Protein AF-A0A7S2UYA1-F1 (afdb_monomer)

Structure (mmCIF, N/CA/C/O backbone):
data_AF-A0A7S2UYA1-F1
#
_entry.id   AF-A0A7S2UYA1-F1
#
loop_
_atom_site.group_PDB
_atom_site.id
_atom_site.type_symbol
_atom_site.label_atom_id
_atom_site.label_alt_id
_atom_site.label_comp_id
_atom_site.label_asym_id
_atom_site.label_entity_id
_atom_site.label_seq_id
_atom_site.pdbx_PDB_ins_code
_atom_site.Cartn_x
_atom_site.Cartn_y
_atom_site.Cartn_z
_atom_site.occupancy
_atom_site.B_iso_or_equiv
_atom_site.auth_seq_id
_atom_site.auth_comp_id
_atom_site.auth_asym_id
_atom_site.auth_atom_id
_atom_site.pdbx_PDB_model_num
ATOM 1 N N . SER A 1 1 ? -9.441 -14.693 -20.291 1.00 37.62 1 SER A N 1
ATOM 2 C CA . SER A 1 1 ? -8.291 -15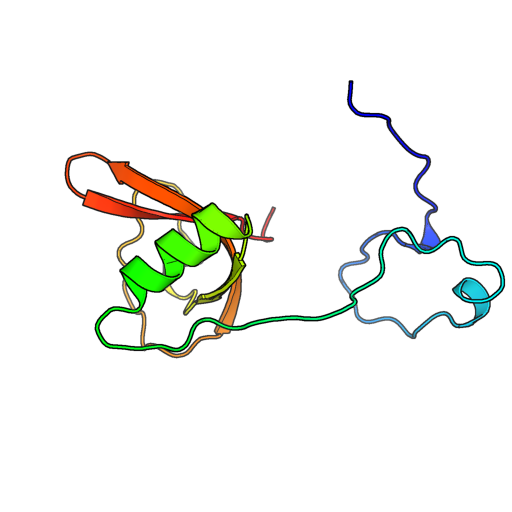.116 -21.105 1.00 37.62 1 SER A CA 1
ATOM 3 C C . SER A 1 1 ? -7.104 -14.304 -20.640 1.00 37.62 1 SER A C 1
ATOM 5 O O . SER A 1 1 ? -7.043 -13.120 -20.945 1.00 37.62 1 SER A O 1
ATOM 7 N N . GLU A 1 2 ? -6.244 -14.882 -19.808 1.00 40.16 2 GLU A N 1
ATOM 8 C CA . GLU A 1 2 ? -4.951 -14.268 -19.500 1.00 40.16 2 GLU A CA 1
ATOM 9 C C . GLU A 1 2 ? -4.052 -14.504 -20.709 1.00 40.16 2 GLU A C 1
ATOM 11 O O . GLU A 1 2 ? -3.836 -15.641 -21.122 1.00 40.16 2 GLU A O 1
ATOM 16 N N . GLU A 1 3 ? -3.642 -13.421 -21.355 1.00 41.25 3 GLU A N 1
ATOM 17 C CA . GLU A 1 3 ? -2.702 -13.480 -22.462 1.00 41.25 3 GLU A CA 1
ATOM 18 C C . GLU A 1 3 ? -1.305 -13.641 -21.850 1.00 41.25 3 GLU A C 1
ATOM 20 O O . GLU A 1 3 ? -0.770 -12.732 -21.216 1.00 41.25 3 GLU A O 1
ATOM 25 N N . GLU A 1 4 ? -0.758 -14.851 -21.943 1.00 43.06 4 GLU A N 1
ATOM 26 C CA . GLU A 1 4 ? 0.559 -15.189 -21.411 1.00 43.06 4 GLU A CA 1
ATOM 27 C C . GLU A 1 4 ? 1.627 -14.598 -22.345 1.00 43.06 4 GLU A C 1
ATOM 29 O O . GLU A 1 4 ? 1.968 -15.155 -23.390 1.00 43.06 4 GLU A O 1
ATOM 34 N N . TYR A 1 5 ? 2.105 -13.398 -22.013 1.00 50.53 5 TYR A N 1
ATOM 35 C CA . TYR A 1 5 ? 3.159 -12.732 -22.775 1.00 50.53 5 TYR A CA 1
ATOM 36 C C . TYR A 1 5 ? 4.529 -13.346 -22.448 1.00 50.53 5 TYR A C 1
ATOM 38 O O . TYR A 1 5 ? 4.827 -13.576 -21.274 1.00 50.53 5 TYR A O 1
ATOM 46 N N . PRO A 1 6 ? 5.412 -13.551 -23.443 1.00 43.91 6 PRO A N 1
ATOM 47 C CA . PRO A 1 6 ? 6.731 -14.123 -23.203 1.00 43.91 6 PRO A CA 1
ATOM 48 C C . PRO A 1 6 ? 7.559 -13.186 -22.312 1.00 43.91 6 PRO A C 1
ATOM 50 O O . PRO A 1 6 ? 7.950 -12.093 -22.726 1.00 43.91 6 PRO A O 1
ATOM 53 N N . GLN A 1 7 ? 7.813 -13.611 -21.073 1.00 51.62 7 GLN A N 1
ATOM 54 C CA . GLN A 1 7 ? 8.707 -12.914 -20.153 1.00 51.62 7 GLN A CA 1
ATOM 55 C C . GLN A 1 7 ? 10.153 -13.089 -20.626 1.00 51.62 7 GLN A C 1
ATOM 57 O O . GLN A 1 7 ? 10.644 -14.212 -20.751 1.00 51.62 7 GLN A O 1
ATOM 62 N N . SER A 1 8 ? 10.862 -11.987 -20.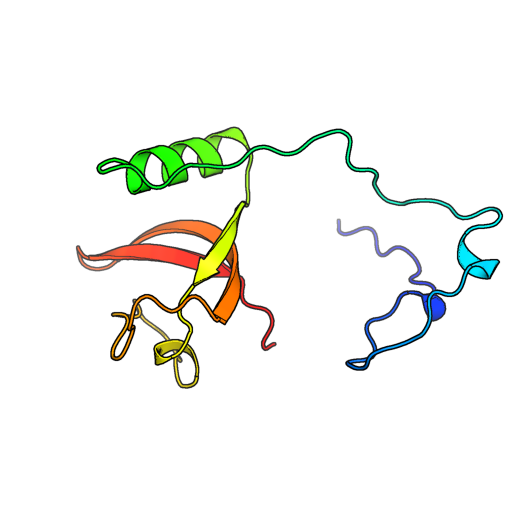884 1.00 57.44 8 SER A N 1
ATOM 63 C CA . SER A 1 8 ? 12.313 -12.050 -21.041 1.00 57.44 8 SER A CA 1
ATOM 64 C C . SER A 1 8 ? 12.936 -12.330 -19.671 1.00 57.44 8 SER A C 1
ATOM 66 O O . SER A 1 8 ? 12.641 -11.659 -18.681 1.00 57.44 8 SER A O 1
ATOM 68 N N . TRP A 1 9 ? 13.824 -13.323 -19.608 1.00 52.84 9 TRP A N 1
ATOM 69 C CA . TRP A 1 9 ? 14.547 -13.746 -18.398 1.00 52.84 9 TRP A CA 1
ATOM 70 C C . TRP A 1 9 ? 15.344 -12.609 -17.726 1.00 52.84 9 TRP A C 1
ATOM 72 O O . TRP A 1 9 ? 15.760 -12.720 -16.575 1.00 52.84 9 TRP A O 1
ATOM 82 N N . GLU A 1 10 ? 15.542 -11.496 -18.430 1.00 60.84 10 GLU A N 1
ATOM 83 C CA . GLU A 1 10 ? 16.277 -10.319 -17.976 1.00 60.84 10 GLU A CA 1
ATOM 84 C C . GLU A 1 10 ? 15.494 -9.424 -17.007 1.00 60.84 10 GLU A C 1
ATOM 86 O O . GLU A 1 10 ? 16.124 -8.666 -16.271 1.00 60.84 10 GLU A O 1
ATOM 91 N N . THR A 1 11 ? 14.159 -9.535 -16.960 1.00 70.25 11 THR A N 1
ATOM 92 C CA . THR A 1 11 ? 13.281 -8.723 -16.086 1.00 70.25 11 THR A CA 1
ATOM 93 C C . THR A 1 11 ? 12.672 -9.509 -14.919 1.00 70.25 11 THR A C 1
ATOM 95 O O . THR A 1 11 ? 11.876 -8.975 -14.149 1.00 70.25 11 THR A O 1
ATOM 98 N N . VAL A 1 12 ? 13.064 -10.776 -14.753 1.00 82.44 12 VAL A N 1
ATOM 99 C CA . VAL A 1 12 ? 12.556 -11.662 -13.697 1.00 82.44 12 VAL A CA 1
ATOM 100 C C . VAL A 1 12 ? 13.164 -11.291 -12.339 1.00 82.44 12 VAL A C 1
ATOM 102 O O . VAL A 1 12 ? 14.367 -11.043 -12.228 1.00 82.44 12 VAL A O 1
ATOM 105 N N . TYR A 1 13 ? 12.334 -11.276 -11.291 1.00 87.62 13 TYR A N 1
ATOM 106 C CA . TYR A 1 13 ? 12.753 -11.011 -9.911 1.00 87.62 13 TYR A CA 1
ATOM 107 C C . TYR A 1 13 ? 13.821 -12.012 -9.439 1.00 87.62 13 TYR A C 1
ATOM 109 O O . TYR A 1 13 ? 13.652 -13.220 -9.580 1.00 87.62 13 TYR A O 1
ATOM 117 N N . GLN A 1 14 ? 14.918 -11.513 -8.853 1.00 90.19 14 GLN A N 1
ATOM 118 C CA . GLN A 1 14 ? 16.058 -12.348 -8.432 1.00 90.19 14 GLN A CA 1
ATOM 119 C C . GLN A 1 14 ? 16.301 -12.388 -6.916 1.00 90.19 14 GLN A C 1
ATOM 121 O O . GLN A 1 14 ? 17.279 -12.996 -6.484 1.00 90.19 14 GLN A O 1
ATOM 126 N N . GLY A 1 15 ? 15.481 -11.712 -6.103 1.00 90.62 15 GLY A N 1
ATOM 127 C CA . GLY A 1 15 ? 15.653 -11.699 -4.643 1.00 90.62 15 GLY A CA 1
ATOM 128 C C . GLY A 1 15 ? 16.975 -11.098 -4.147 1.00 90.62 15 GLY A C 1
ATOM 129 O O . GLY A 1 15 ? 17.401 -11.389 -3.034 1.00 90.62 15 GLY A O 1
ATOM 130 N N . LYS A 1 16 ? 17.659 -10.291 -4.969 1.00 91.94 16 LYS A N 1
ATOM 131 C CA . LYS A 1 16 ? 18.944 -9.664 -4.634 1.00 91.94 16 LYS A CA 1
ATOM 132 C C . LYS A 1 16 ? 19.117 -8.327 -5.344 1.00 91.94 16 LYS A C 1
ATOM 134 O O . LYS A 1 16 ? 18.566 -8.120 -6.425 1.00 91.94 16 LYS A O 1
ATOM 139 N N . THR A 1 17 ? 19.936 -7.455 -4.766 1.00 91.75 17 THR A N 1
ATOM 140 C CA . THR A 1 17 ? 20.346 -6.203 -5.411 1.00 91.75 17 THR A CA 1
ATOM 141 C C . THR A 1 17 ? 21.206 -6.498 -6.639 1.00 91.75 17 THR A C 1
ATOM 143 O O . THR A 1 17 ? 22.149 -7.288 -6.580 1.00 91.75 17 THR A O 1
ATOM 146 N N . LEU A 1 18 ? 20.885 -5.841 -7.750 1.00 87.31 18 LEU A N 1
ATOM 147 C CA . LEU A 1 18 ? 21.602 -5.914 -9.020 1.00 87.31 18 LEU A CA 1
ATOM 148 C C . LEU A 1 18 ? 21.915 -4.500 -9.514 1.00 87.31 18 LEU A C 1
ATOM 150 O O . LEU A 1 18 ? 21.283 -3.533 -9.093 1.00 87.31 18 LEU A O 1
ATOM 154 N N . MET A 1 19 ? 22.865 -4.389 -10.440 1.00 88.44 19 MET A N 1
ATOM 155 C CA . MET A 1 19 ? 23.104 -3.140 -11.163 1.00 88.44 19 MET A CA 1
ATOM 156 C C . MET A 1 19 ? 22.035 -2.929 -12.238 1.00 88.44 19 MET A C 1
ATOM 158 O O . MET A 1 19 ? 21.585 -3.891 -12.865 1.00 88.44 19 MET A O 1
ATOM 162 N N . CYS A 1 20 ? 21.671 -1.667 -12.481 1.00 85.62 20 CYS A N 1
ATOM 163 C CA . CYS A 1 20 ? 20.829 -1.302 -13.617 1.00 85.62 20 CYS A CA 1
ATOM 164 C C . CYS A 1 20 ? 21.519 -1.711 -14.925 1.00 85.62 20 CYS A C 1
ATOM 166 O O . CYS A 1 20 ? 22.665 -1.328 -15.178 1.00 85.62 20 CYS A O 1
ATOM 168 N N . LYS A 1 21 ? 20.818 -2.490 -15.747 1.00 83.44 21 LYS A N 1
ATOM 169 C CA . LYS A 1 21 ? 21.279 -2.926 -17.064 1.00 83.44 21 LYS A CA 1
ATOM 170 C C . LYS A 1 21 ? 20.836 -1.911 -18.117 1.00 83.44 21 LYS A C 1
ATOM 172 O O . LYS A 1 21 ? 19.760 -2.036 -18.694 1.00 83.44 21 LYS A O 1
ATOM 177 N N . ASN A 1 22 ? 21.633 -0.859 -18.308 1.00 83.69 22 ASN A N 1
ATOM 178 C CA . ASN A 1 22 ? 21.315 0.227 -19.247 1.00 83.69 22 ASN A CA 1
ATOM 179 C C . ASN A 1 22 ? 21.200 -0.253 -20.703 1.00 83.69 22 ASN A C 1
ATOM 181 O O . ASN A 1 22 ? 20.492 0.360 -21.492 1.00 83.69 22 ASN A O 1
ATOM 185 N N . ASP A 1 23 ? 21.863 -1.356 -21.043 1.00 83.38 23 ASP A N 1
ATOM 186 C CA . ASP A 1 23 ? 21.740 -2.067 -22.315 1.00 83.38 23 ASP A CA 1
ATOM 187 C C . ASP A 1 23 ? 20.312 -2.559 -22.584 1.00 83.38 23 ASP A C 1
ATOM 189 O O . ASP A 1 23 ? 19.893 -2.610 -23.735 1.00 8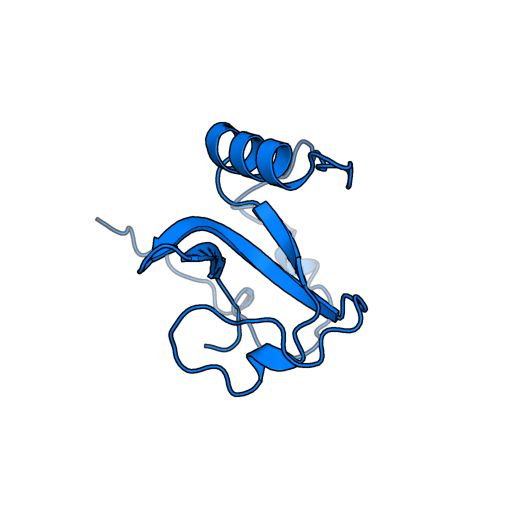3.38 23 ASP A O 1
ATOM 193 N N . LEU A 1 24 ? 19.521 -2.821 -21.537 1.00 79.00 24 LEU A N 1
ATOM 194 C CA . LEU A 1 24 ? 18.103 -3.158 -21.684 1.00 79.00 24 LEU A CA 1
ATOM 195 C C . LEU A 1 24 ? 17.214 -1.951 -21.984 1.00 79.00 24 LEU A C 1
ATOM 197 O O . LEU A 1 24 ? 16.032 -2.149 -22.246 1.00 79.00 24 LEU A O 1
ATOM 201 N N . LEU A 1 25 ? 17.729 -0.720 -21.896 1.00 81.25 25 LEU A N 1
ATOM 202 C CA . LEU A 1 25 ? 16.956 0.498 -22.166 1.00 81.25 25 LEU A CA 1
ATOM 203 C C . LEU A 1 25 ? 16.964 0.862 -23.655 1.00 81.25 25 LEU A C 1
ATOM 205 O O . LEU A 1 25 ? 16.027 1.498 -24.141 1.00 81.25 25 LEU A O 1
ATOM 209 N N . GLU A 1 26 ? 18.001 0.464 -24.393 1.00 82.38 26 GLU A N 1
ATOM 210 C CA . GLU A 1 26 ? 18.116 0.756 -25.819 1.00 82.38 26 GLU A CA 1
ATOM 211 C C . GLU A 1 26 ? 17.167 -0.142 -26.626 1.00 82.38 26 GLU A C 1
ATOM 213 O O . GLU A 1 26 ? 17.271 -1.365 -26.617 1.00 82.38 26 GLU A O 1
ATOM 218 N N . GLY A 1 27 ? 16.187 0.466 -27.301 1.00 78.56 27 GLY A N 1
ATOM 219 C CA . GLY A 1 27 ? 15.155 -0.276 -28.036 1.00 78.56 27 GLY A CA 1
ATOM 220 C C . GLY A 1 27 ? 14.137 -0.997 -27.142 1.00 78.56 27 GLY A C 1
ATOM 221 O O . GLY A 1 27 ? 13.349 -1.803 -27.644 1.00 78.56 27 GLY A O 1
ATOM 222 N N . ALA A 1 28 ? 14.127 -0.705 -25.837 1.00 80.69 28 ALA A N 1
ATOM 223 C CA . ALA A 1 28 ? 13.207 -1.318 -24.890 1.00 80.69 28 ALA A CA 1
ATOM 224 C C . ALA A 1 28 ? 11.746 -1.004 -25.230 1.00 80.69 28 ALA A C 1
ATOM 226 O O . ALA A 1 28 ? 11.380 0.139 -25.515 1.00 80.69 28 ALA A O 1
ATOM 227 N N . GLN A 1 29 ? 10.880 -2.009 -25.104 1.00 81.81 29 GLN A N 1
ATOM 228 C CA . GLN A 1 29 ? 9.437 -1.795 -25.078 1.00 81.81 29 GLN A CA 1
ATOM 229 C C . GLN A 1 29 ? 8.969 -1.645 -23.632 1.00 81.81 29 GLN A C 1
ATOM 231 O O . GLN A 1 29 ? 8.721 -2.634 -22.936 1.00 81.81 29 GLN A O 1
ATOM 236 N N . PHE A 1 30 ? 8.841 -0.398 -23.177 1.00 84.44 30 PHE A N 1
ATOM 237 C CA . PHE A 1 30 ? 8.274 -0.100 -21.865 1.00 84.44 30 PHE A CA 1
ATOM 238 C C . PHE A 1 30 ? 6.818 -0.572 -21.794 1.00 84.44 30 PHE A C 1
ATOM 240 O O . PHE A 1 30 ? 5.999 -0.236 -22.647 1.00 84.44 30 PHE A O 1
ATOM 247 N N . LYS A 1 31 ? 6.498 -1.363 -20.765 1.00 83.81 31 LYS A N 1
ATOM 248 C CA . LYS A 1 31 ? 5.140 -1.886 -20.543 1.00 83.81 31 LYS A CA 1
ATOM 249 C C . LYS A 1 31 ? 4.199 -0.848 -19.934 1.00 83.81 31 LYS A C 1
ATOM 251 O O . LYS A 1 31 ? 3.000 -0.907 -20.173 1.00 83.81 31 LYS A O 1
ATOM 256 N N . ALA A 1 32 ? 4.746 0.080 -19.155 1.00 89.94 32 ALA A N 1
ATOM 257 C CA . ALA A 1 32 ? 4.016 1.166 -18.523 1.00 89.94 32 ALA A CA 1
ATOM 258 C C . ALA A 1 32 ? 4.952 2.358 -18.288 1.00 89.94 32 ALA A C 1
ATOM 260 O O . ALA A 1 32 ? 6.161 2.184 -18.119 1.00 89.94 32 ALA A O 1
ATOM 261 N N . GLY A 1 33 ? 4.370 3.553 -18.257 1.00 91.69 33 GLY A N 1
ATOM 262 C CA . GLY A 1 33 ? 4.990 4.783 -17.774 1.00 91.69 33 GLY A CA 1
ATOM 263 C C . GLY A 1 33 ? 4.124 5.386 -16.670 1.00 91.69 33 GLY A C 1
ATOM 264 O O . GLY A 1 33 ? 2.940 5.063 -16.570 1.00 91.69 33 GLY A O 1
ATOM 265 N N . LEU A 1 34 ? 4.718 6.232 -15.830 1.00 94.25 34 LEU A N 1
ATOM 266 C CA . LEU A 1 34 ? 4.006 6.954 -14.780 1.00 94.25 34 LEU A CA 1
ATOM 267 C C . LEU A 1 34 ? 3.997 8.445 -15.116 1.00 94.25 34 LEU A C 1
ATOM 269 O O . LEU A 1 34 ? 5.055 9.070 -15.130 1.00 94.25 34 LEU A O 1
ATOM 273 N N . ASP A 1 35 ? 2.809 9.003 -15.334 1.00 96.38 35 ASP A N 1
ATOM 274 C CA . ASP A 1 35 ? 2.661 10.432 -15.629 1.00 96.38 35 ASP A CA 1
ATOM 275 C C . ASP A 1 35 ? 2.605 11.281 -14.349 1.00 96.38 35 ASP A C 1
ATOM 277 O O . ASP A 1 35 ? 3.172 12.371 -14.290 1.00 96.38 35 ASP A O 1
ATOM 281 N N . SER A 1 36 ? 1.917 10.801 -13.307 1.00 96.06 36 SER A N 1
ATOM 282 C CA . SER A 1 36 ? 1.787 11.505 -12.024 1.00 96.06 36 SER A CA 1
ATOM 283 C C . SER A 1 36 ? 1.409 10.565 -10.876 1.00 96.06 36 SER A C 1
ATOM 285 O O . SER A 1 36 ? 1.056 9.407 -11.099 1.00 96.06 36 SER A O 1
ATOM 287 N N . TRP A 1 37 ? 1.486 11.072 -9.643 1.00 94.69 37 TRP A N 1
ATOM 288 C CA . TRP A 1 37 ? 1.053 10.382 -8.428 1.00 94.69 37 TRP A CA 1
ATOM 289 C C . TRP A 1 37 ? 0.316 11.345 -7.488 1.00 94.69 37 TRP A C 1
ATOM 291 O O . TRP A 1 37 ? 0.486 12.563 -7.564 1.00 94.69 37 TRP A O 1
ATOM 301 N N . SER A 1 38 ? -0.491 10.788 -6.585 1.00 92.69 38 SER A N 1
ATOM 302 C CA . SER A 1 38 ? -1.191 11.513 -5.518 1.00 92.69 38 SER A CA 1
ATOM 303 C C . SER A 1 38 ? -1.101 10.740 -4.204 1.00 92.69 38 SER A C 1
ATOM 305 O O . SER A 1 38 ? -0.982 9.516 -4.222 1.00 92.69 38 SER A O 1
ATOM 307 N N . SER A 1 39 ? -1.208 11.431 -3.071 1.00 91.75 39 SER A N 1
ATOM 308 C CA . SER A 1 39 ? -1.195 10.824 -1.735 1.00 91.75 39 SER A CA 1
ATOM 309 C C . SER A 1 39 ? -2.441 11.187 -0.937 1.00 91.75 39 SER A C 1
ATOM 311 O O . SER A 1 39 ? -2.939 12.306 -1.053 1.00 91.75 39 SER A O 1
ATOM 313 N N . VAL A 1 40 ? -2.877 10.273 -0.071 1.00 88.94 40 VAL A N 1
ATOM 314 C CA . VAL A 1 40 ? -3.867 10.546 0.980 1.00 88.94 40 VAL A CA 1
ATOM 315 C C . VAL A 1 40 ? -3.116 10.985 2.237 1.00 88.94 40 VAL A C 1
ATOM 317 O O . VAL A 1 40 ? -2.142 10.342 2.627 1.00 88.94 40 VAL A O 1
ATOM 320 N N . SER A 1 41 ? -3.513 12.104 2.842 1.00 79.00 41 SER A N 1
ATOM 321 C CA . SER A 1 41 ? -2.873 12.617 4.057 1.00 79.00 41 SER A CA 1
ATOM 322 C C . SER A 1 41 ? -3.551 12.053 5.310 1.00 79.00 41 SER A C 1
ATOM 324 O O . SER A 1 41 ? -4.770 11.923 5.328 1.00 79.00 41 SER A O 1
ATOM 326 N N . PRO A 1 42 ? -2.801 11.745 6.382 1.00 67.94 42 PRO A N 1
ATOM 327 C CA . PRO A 1 42 ? -3.396 11.266 7.623 1.00 67.94 42 PRO A CA 1
ATOM 328 C C . PRO A 1 42 ? -4.120 12.415 8.344 1.00 67.94 42 PRO A C 1
ATOM 330 O O . PRO A 1 42 ? -3.501 13.238 9.018 1.00 67.94 42 PRO A O 1
ATOM 333 N N . THR A 1 43 ? -5.438 12.486 8.181 1.00 69.88 43 THR A N 1
ATOM 334 C CA . THR A 1 43 ? -6.361 13.322 8.963 1.00 69.88 43 THR A CA 1
ATOM 335 C C . THR A 1 43 ? -7.140 12.457 9.966 1.00 69.88 43 THR A C 1
ATOM 337 O O . THR A 1 43 ? -7.050 11.225 9.944 1.00 69.88 43 THR A O 1
ATOM 340 N N . LEU A 1 44 ? -7.919 13.085 10.857 1.00 58.94 44 LEU A N 1
ATOM 341 C CA . LEU A 1 44 ? -8.838 12.368 11.759 1.00 58.94 44 LEU A CA 1
ATOM 342 C C . LEU A 1 44 ? -9.871 11.513 10.991 1.00 58.94 44 LEU A C 1
ATOM 344 O O . LEU A 1 44 ? -10.352 10.530 11.545 1.00 58.94 44 LEU A O 1
ATOM 348 N N . ASP A 1 45 ? -10.129 11.838 9.719 1.00 67.81 45 ASP A N 1
ATOM 349 C CA . ASP A 1 45 ? -11.057 11.141 8.818 1.00 67.81 45 ASP A CA 1
ATOM 350 C C . ASP A 1 45 ? -10.323 10.281 7.760 1.00 67.81 45 ASP A C 1
ATOM 352 O O . ASP A 1 45 ? -10.900 9.869 6.751 1.00 67.81 45 ASP A O 1
ATOM 356 N N . SER A 1 46 ? -9.033 9.990 7.980 1.00 75.88 46 SER A N 1
ATOM 357 C CA . SER A 1 46 ? -8.163 9.334 6.988 1.00 75.88 46 SER A CA 1
ATOM 358 C C . SER A 1 46 ? -8.652 7.967 6.507 1.00 75.88 46 SER A C 1
ATOM 360 O O . SER A 1 46 ? -8.373 7.600 5.367 1.00 75.88 46 SER A O 1
ATOM 362 N N . GLU A 1 47 ? -9.411 7.217 7.310 1.00 88.44 47 GLU A N 1
ATOM 363 C CA . GLU A 1 47 ? -9.973 5.937 6.867 1.00 88.44 47 GLU A CA 1
ATOM 364 C C . GLU A 1 47 ? -11.051 6.104 5.788 1.00 88.44 47 GLU A C 1
ATOM 366 O O . GLU A 1 47 ? -11.060 5.349 4.817 1.00 88.44 47 GLU A O 1
ATOM 371 N N . GLU A 1 48 ? -11.935 7.101 5.904 1.00 91.56 48 GLU A N 1
ATOM 372 C CA . GLU A 1 48 ? -12.954 7.365 4.879 1.00 91.56 48 GLU A CA 1
ATOM 373 C C . GLU A 1 48 ? -12.302 7.906 3.601 1.00 91.56 48 GLU A C 1
ATOM 375 O O . GLU A 1 48 ? -12.633 7.474 2.494 1.00 91.56 48 GLU A O 1
ATOM 380 N N . GLU A 1 49 ? -11.304 8.783 3.739 1.00 92.06 49 GLU A N 1
ATOM 381 C CA . GLU A 1 49 ? -10.514 9.266 2.605 1.00 92.06 49 GLU A CA 1
ATOM 382 C C . GLU A 1 49 ? -9.781 8.122 1.884 1.00 92.06 49 GLU A C 1
ATOM 384 O O . GLU A 1 49 ? -9.766 8.084 0.651 1.00 92.06 49 GLU A O 1
ATOM 389 N N . LEU A 1 50 ? -9.230 7.151 2.624 1.00 93.25 50 LEU A N 1
ATOM 390 C CA . LEU A 1 50 ? -8.611 5.948 2.062 1.00 93.25 50 LEU A CA 1
ATOM 391 C C . LEU A 1 50 ? -9.628 5.068 1.326 1.00 93.25 50 LEU A C 1
ATOM 393 O O . LEU A 1 50 ? -9.339 4.618 0.216 1.00 93.25 50 LEU A O 1
ATOM 397 N N . GLN A 1 51 ? -10.826 4.857 1.886 1.00 94.69 51 GLN A N 1
ATOM 398 C CA . GLN A 1 51 ? -11.900 4.119 1.203 1.00 94.69 51 GLN A CA 1
ATOM 399 C C . GLN A 1 51 ? -12.299 4.814 -0.104 1.00 94.69 51 GLN A C 1
ATOM 401 O O . GLN A 1 51 ? -12.391 4.172 -1.153 1.00 94.69 51 GLN A O 1
ATOM 406 N N . LEU A 1 52 ? -12.478 6.137 -0.075 1.00 94.12 52 LEU A N 1
ATOM 407 C CA . LEU A 1 52 ? -12.797 6.932 -1.261 1.00 94.12 52 LEU A CA 1
ATOM 408 C C . LEU A 1 52 ? -11.677 6.889 -2.303 1.00 94.12 52 LEU A C 1
ATOM 410 O O . LEU A 1 52 ? -11.958 6.792 -3.500 1.00 94.12 52 LEU A O 1
ATOM 414 N N . ALA A 1 53 ? -10.416 6.953 -1.876 1.00 94.12 53 ALA A N 1
ATOM 415 C CA . ALA A 1 53 ? -9.270 6.850 -2.767 1.00 94.12 53 ALA A CA 1
ATOM 416 C C . ALA A 1 53 ? -9.194 5.469 -3.430 1.00 94.12 53 ALA A C 1
ATOM 418 O O . ALA A 1 53 ? -8.967 5.403 -4.639 1.00 94.12 53 ALA A O 1
ATOM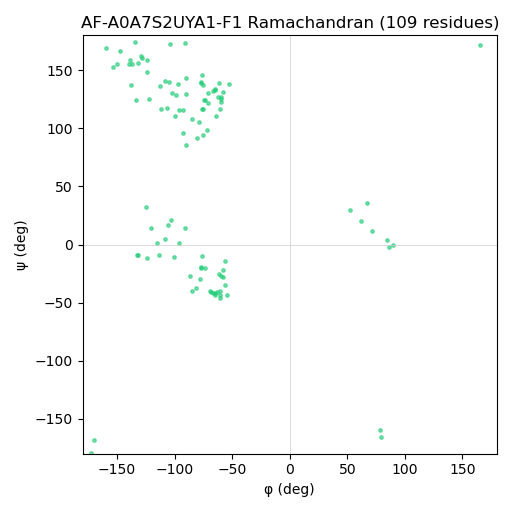 419 N N . LEU A 1 54 ? -9.458 4.396 -2.680 1.00 95.19 54 LEU A N 1
ATOM 420 C CA . LEU A 1 54 ? -9.470 3.028 -3.194 1.00 95.19 54 LEU A CA 1
ATOM 421 C C . LEU A 1 54 ? -10.623 2.816 -4.192 1.00 95.19 54 LEU A C 1
ATOM 423 O O . LEU A 1 54 ? -10.416 2.239 -5.257 1.00 95.19 54 LEU A O 1
ATOM 427 N N . LEU A 1 55 ? -11.818 3.354 -3.904 1.00 95.50 55 LEU A N 1
ATOM 428 C CA . LEU A 1 55 ? -12.964 3.332 -4.829 1.00 95.50 55 LEU A CA 1
ATOM 429 C C . LEU A 1 55 ? -12.680 4.054 -6.144 1.00 95.50 55 LEU A C 1
ATOM 431 O O . LEU A 1 55 ? -13.090 3.593 -7.206 1.00 95.50 55 LEU A O 1
ATOM 435 N N . ARG A 1 56 ? -12.043 5.225 -6.068 1.00 95.69 56 ARG A N 1
ATOM 436 C CA . ARG A 1 56 ? -11.855 6.106 -7.227 1.00 95.69 56 ARG A CA 1
ATOM 437 C C . ARG A 1 56 ? -10.682 5.690 -8.100 1.00 95.69 56 ARG A C 1
ATOM 439 O O . ARG A 1 56 ? -10.770 5.828 -9.315 1.00 95.69 56 ARG A O 1
ATOM 446 N N . ASN A 1 57 ? -9.600 5.220 -7.484 1.00 95.25 57 ASN A N 1
ATOM 447 C CA . ASN A 1 57 ? -8.322 5.024 -8.166 1.00 95.25 57 ASN A CA 1
ATOM 448 C C . ASN A 1 57 ? -7.908 3.549 -8.271 1.00 95.25 57 ASN A C 1
ATOM 450 O O . ASN A 1 57 ? -6.956 3.238 -8.982 1.00 95.25 57 ASN A O 1
ATOM 454 N N . GLY A 1 58 ? -8.614 2.638 -7.595 1.00 95.88 58 GLY A N 1
ATOM 455 C CA . GLY A 1 58 ? -8.182 1.252 -7.458 1.00 95.88 58 GLY A CA 1
ATOM 456 C C . GLY A 1 58 ? -7.085 1.096 -6.396 1.00 95.88 58 GLY A C 1
ATOM 457 O O . GLY A 1 58 ? -6.966 1.957 -5.524 1.00 95.88 58 GLY A O 1
ATOM 458 N N . PRO A 1 59 ? -6.309 -0.005 -6.437 1.00 97.38 59 PRO A N 1
ATOM 459 C CA . PRO A 1 59 ? -5.362 -0.375 -5.385 1.00 97.38 59 PRO A CA 1
ATOM 460 C C . PRO A 1 59 ? -4.373 0.729 -4.996 1.00 97.38 59 PRO A C 1
ATOM 462 O O . PRO A 1 59 ? -3.807 1.397 -5.860 1.00 97.38 59 PRO A O 1
ATOM 465 N N . LEU A 1 60 ? -4.124 0.876 -3.692 1.00 96.25 60 LEU A N 1
ATOM 466 C CA . LEU A 1 60 ? -3.252 1.916 -3.139 1.00 96.25 60 LEU A CA 1
ATOM 467 C C . LEU A 1 60 ? -1.987 1.308 -2.531 1.00 96.25 60 LEU A C 1
ATOM 469 O O . LEU A 1 60 ? -2.060 0.342 -1.774 1.00 96.25 60 LEU A O 1
ATOM 473 N N . SER A 1 61 ? -0.831 1.910 -2.799 1.00 96.62 61 SER A N 1
ATOM 474 C CA . SER A 1 61 ? 0.399 1.600 -2.063 1.00 96.62 61 SER A CA 1
ATOM 475 C C . SER A 1 61 ? 0.327 2.204 -0.661 1.00 96.62 61 SER A C 1
ATOM 477 O O . SER A 1 61 ? 0.142 3.415 -0.531 1.00 96.62 61 SER A O 1
ATOM 479 N N . ILE A 1 62 ? 0.492 1.382 0.379 1.00 94.25 62 ILE A N 1
ATOM 480 C CA . ILE A 1 62 ? 0.465 1.818 1.783 1.00 94.25 62 ILE A CA 1
ATOM 481 C C . ILE A 1 62 ? 1.662 1.266 2.561 1.00 94.25 62 ILE A C 1
ATOM 483 O O . ILE A 1 62 ? 2.242 0.244 2.191 1.00 94.25 62 ILE A O 1
ATOM 487 N N . GLY A 1 63 ? 2.017 1.946 3.649 1.00 93.81 63 GLY A N 1
ATOM 488 C CA . GLY A 1 63 ? 2.970 1.456 4.641 1.00 93.81 63 GLY A CA 1
ATOM 489 C C . GLY A 1 63 ? 2.248 0.998 5.905 1.00 93.81 63 GLY A C 1
ATOM 490 O O . GLY A 1 63 ? 1.309 1.661 6.344 1.00 93.81 63 GLY A O 1
ATOM 491 N N . ILE A 1 64 ? 2.693 -0.115 6.483 1.00 92.88 64 ILE A N 1
ATOM 492 C CA . ILE A 1 64 ? 2.192 -0.667 7.743 1.00 92.88 64 ILE A CA 1
ATOM 493 C C . ILE A 1 64 ? 3.352 -0.953 8.703 1.00 92.88 64 ILE A C 1
ATOM 495 O O . ILE A 1 64 ? 4.503 -1.073 8.283 1.00 92.88 64 ILE A O 1
ATOM 499 N N . ASP A 1 65 ? 3.036 -1.060 9.990 1.00 93.81 65 ASP A N 1
ATOM 500 C CA . ASP A 1 65 ? 3.889 -1.723 10.981 1.00 93.81 65 ASP A CA 1
ATOM 501 C C . ASP A 1 65 ? 3.560 -3.221 10.921 1.00 93.81 65 ASP A C 1
ATOM 503 O O . ASP A 1 65 ? 2.454 -3.628 11.281 1.00 93.81 65 ASP A O 1
ATOM 507 N N . ALA A 1 66 ? 4.473 -4.031 10.382 1.00 93.94 66 ALA A N 1
ATOM 508 C CA . ALA A 1 66 ? 4.212 -5.437 10.083 1.00 93.94 66 ALA A CA 1
ATOM 509 C C . ALA A 1 66 ? 4.557 -6.398 11.231 1.00 93.94 66 ALA A C 1
ATOM 511 O O . ALA A 1 66 ? 4.605 -7.612 11.007 1.00 93.94 66 ALA A O 1
ATOM 512 N N . MET A 1 67 ? 4.774 -5.902 12.457 1.00 91.75 67 MET A N 1
ATOM 513 C CA . MET A 1 67 ? 5.183 -6.740 13.591 1.00 91.75 67 MET A CA 1
ATOM 514 C C . MET A 1 67 ? 4.238 -7.928 13.833 1.00 91.75 67 MET A C 1
ATOM 516 O O . MET A 1 67 ? 4.695 -9.056 14.032 1.00 91.75 67 MET A O 1
ATOM 520 N N . SER A 1 68 ? 2.926 -7.701 13.769 1.00 91.25 68 SER A N 1
ATOM 521 C CA . SER A 1 68 ? 1.900 -8.736 13.940 1.00 91.25 68 SER A CA 1
ATOM 522 C C . SER A 1 68 ? 1.778 -9.686 12.741 1.00 91.25 68 SER A C 1
ATOM 524 O O . SER A 1 68 ? 1.299 -10.813 12.889 1.00 91.25 68 SER A O 1
ATOM 526 N N . MET A 1 69 ? 2.251 -9.287 11.556 1.00 92.75 69 MET A N 1
ATOM 527 C CA . MET A 1 69 ? 2.069 -10.051 10.318 1.00 92.75 69 MET A CA 1
ATOM 528 C C . MET A 1 69 ? 3.001 -11.260 10.195 1.00 92.75 69 MET A C 1
ATOM 530 O O . MET A 1 69 ? 2.699 -12.172 9.42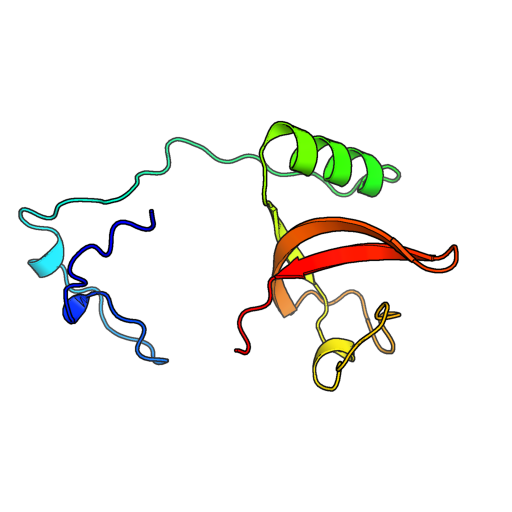8 1.00 92.75 69 MET A O 1
ATOM 534 N N . LEU A 1 70 ? 4.115 -11.307 10.937 1.00 90.25 70 LEU A N 1
ATOM 535 C CA . LEU A 1 70 ? 5.151 -12.340 10.779 1.00 90.25 70 LEU A CA 1
ATOM 536 C C . LEU A 1 70 ? 4.619 -13.780 10.920 1.00 90.25 70 LEU A C 1
ATOM 538 O O . LEU A 1 70 ? 5.098 -14.685 10.239 1.00 90.25 70 LEU A O 1
ATOM 542 N N . PHE A 1 71 ? 3.630 -13.989 11.792 1.00 88.31 71 PHE A N 1
ATOM 543 C CA . PHE A 1 71 ? 3.009 -15.297 12.047 1.00 88.31 71 PHE A CA 1
ATOM 544 C C . PHE A 1 71 ? 1.505 -15.308 11.749 1.00 88.31 71 PHE A C 1
ATOM 546 O O . PHE A 1 71 ? 0.790 -16.221 12.171 1.00 88.31 71 PHE A O 1
ATOM 553 N N . TYR A 1 72 ? 1.012 -14.289 11.045 1.00 92.06 72 TYR A N 1
ATOM 554 C CA . TYR A 1 72 ? -0.389 -14.196 10.667 1.00 92.06 72 TYR A CA 1
ATOM 555 C C . TYR A 1 72 ? -0.759 -15.330 9.701 1.00 92.06 72 TYR A C 1
ATOM 557 O O . TYR A 1 72 ? -0.055 -15.599 8.730 1.00 92.06 72 TYR A O 1
ATOM 565 N N . THR A 1 73 ? -1.879 -16.002 9.970 1.00 92.81 73 THR A N 1
ATOM 566 C CA . THR A 1 73 ? -2.354 -17.147 9.170 1.00 92.81 73 THR A CA 1
ATOM 567 C C . THR A 1 73 ? -3.834 -17.063 8.787 1.00 92.81 73 THR A C 1
ATOM 569 O O . THR A 1 73 ? -4.285 -17.857 7.964 1.00 92.81 73 THR A O 1
ATOM 572 N N . GLY A 1 74 ? -4.592 -16.105 9.333 1.00 92.25 74 GLY A N 1
ATOM 573 C CA . GLY A 1 74 ? -5.999 -15.895 8.991 1.00 92.25 74 GLY A CA 1
ATOM 574 C C . GLY A 1 74 ? -6.747 -14.994 9.978 1.00 92.25 74 GLY A C 1
ATOM 575 O O . GLY A 1 74 ? -6.226 -14.657 11.040 1.00 92.25 74 GLY A O 1
ATOM 576 N N . GLY A 1 75 ? -7.983 -14.630 9.621 1.00 93.69 75 GLY A N 1
ATOM 577 C CA . GLY A 1 75 ? -8.842 -13.718 10.389 1.00 93.69 75 GLY A CA 1
ATOM 578 C C . GLY A 1 75 ? -8.488 -12.240 10.197 1.00 93.69 75 GLY A C 1
ATOM 579 O O . GLY A 1 75 ? -7.745 -11.887 9.284 1.00 93.69 75 GLY A O 1
ATOM 580 N N . VAL A 1 76 ? -9.001 -11.367 11.061 1.00 94.75 76 VAL A N 1
ATOM 581 C CA . VAL A 1 76 ? -8.643 -9.941 11.066 1.00 94.75 76 VAL A CA 1
ATOM 582 C C . VAL A 1 76 ? -7.487 -9.724 12.039 1.00 94.75 76 VAL A C 1
ATOM 584 O O . VAL A 1 76 ? -7.632 -9.956 13.242 1.00 94.75 76 VAL A O 1
ATOM 587 N N . ASP A 1 77 ? -6.329 -9.310 11.521 1.00 92.38 77 ASP A N 1
ATOM 588 C CA . ASP A 1 77 ? -5.185 -8.965 12.364 1.00 92.38 77 ASP A CA 1
ATOM 589 C C . ASP A 1 77 ? -5.497 -7.737 13.231 1.00 92.38 77 ASP A C 1
ATOM 591 O O . ASP A 1 77 ? -6.006 -6.729 12.747 1.00 92.38 77 ASP A O 1
ATOM 595 N N . GLN A 1 78 ? -5.167 -7.836 14.516 1.00 90.19 78 GLN A N 1
ATOM 596 C CA . GLN A 1 78 ? -5.457 -6.823 15.534 1.00 90.19 78 GLN A CA 1
ATOM 597 C C . GLN A 1 78 ? -4.276 -5.878 15.788 1.00 90.19 78 GLN A C 1
ATOM 599 O O . GLN A 1 78 ? -4.346 -5.036 16.683 1.00 90.19 78 GLN A O 1
ATOM 604 N N . GLY A 1 79 ? -3.161 -6.043 15.067 1.00 89.00 79 GLY A N 1
ATOM 605 C CA . GLY A 1 79 ? -1.980 -5.197 15.238 1.00 89.00 79 GLY A CA 1
ATOM 606 C C . GLY A 1 79 ? -1.301 -5.380 16.599 1.00 89.00 79 GLY 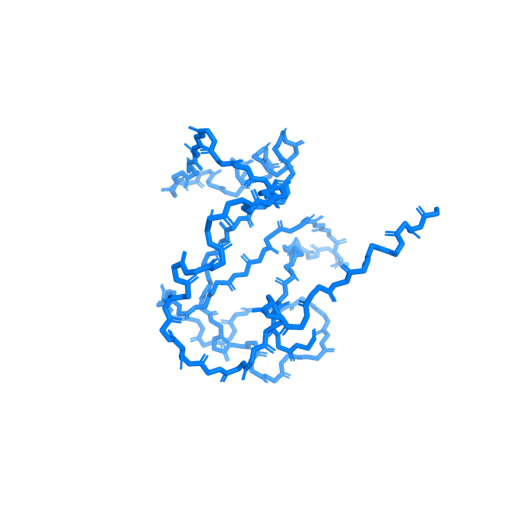A C 1
ATOM 607 O O . GLY A 1 79 ? -0.827 -4.417 17.207 1.00 89.00 79 GLY A O 1
ATOM 608 N N . ILE A 1 80 ? -1.283 -6.608 17.132 1.00 88.38 80 ILE A N 1
ATOM 609 C CA . ILE A 1 80 ? -0.639 -6.893 18.422 1.00 88.38 80 ILE A CA 1
ATOM 610 C C . ILE A 1 80 ? 0.850 -6.546 18.323 1.00 88.38 80 ILE A C 1
ATOM 612 O O . ILE A 1 80 ? 1.595 -7.176 17.577 1.00 88.38 80 ILE A O 1
ATOM 616 N N . GLY A 1 81 ? 1.283 -5.570 19.122 1.00 85.31 81 GLY A N 1
ATOM 617 C CA . GLY A 1 81 ? 2.669 -5.102 19.135 1.00 85.31 81 GLY A CA 1
ATOM 618 C C . GLY A 1 81 ? 2.971 -3.963 18.160 1.00 85.31 81 GLY A C 1
ATOM 619 O O . GLY A 1 81 ? 4.097 -3.473 18.177 1.00 85.31 81 GLY A O 1
ATOM 620 N N . CYS A 1 82 ? 1.995 -3.484 17.377 1.00 86.56 82 CYS A N 1
ATOM 621 C CA . CYS A 1 82 ? 2.187 -2.306 16.537 1.00 86.56 82 CYS A CA 1
ATOM 622 C C . CYS A 1 82 ? 2.555 -1.085 17.392 1.00 86.56 82 CYS A C 1
ATOM 624 O O . CYS A 1 82 ? 1.865 -0.708 18.340 1.00 86.56 82 CYS A O 1
ATOM 626 N N . THR A 1 83 ? 3.659 -0.451 17.023 1.00 88.06 83 THR A N 1
ATOM 627 C CA . THR A 1 83 ? 4.199 0.765 17.643 1.00 88.06 83 THR A CA 1
ATOM 628 C C . THR A 1 83 ? 3.873 2.020 16.834 1.00 88.06 83 THR A C 1
ATOM 630 O O . THR A 1 83 ? 4.103 3.133 17.303 1.00 88.06 83 THR A O 1
ATOM 633 N N . GLY A 1 84 ? 3.356 1.840 15.613 1.00 85.50 84 GLY A N 1
ATOM 634 C CA . GLY A 1 84 ? 3.205 2.900 14.615 1.00 85.50 84 GLY A CA 1
ATOM 635 C C . GLY A 1 84 ? 4.482 3.138 13.802 1.00 85.50 84 GLY A C 1
ATOM 636 O O . GLY A 1 84 ? 4.516 4.038 12.962 1.00 85.50 84 GLY A O 1
ATOM 637 N N . SER A 1 85 ? 5.525 2.335 14.029 1.00 91.94 85 SER A N 1
ATOM 638 C CA . SER A 1 85 ? 6.767 2.388 13.260 1.00 91.94 85 SER A CA 1
ATOM 639 C C . SER A 1 85 ? 6.572 1.630 11.954 1.00 91.94 85 SER A C 1
ATOM 641 O O . SER A 1 85 ? 6.771 0.423 11.893 1.00 91.94 85 SER A O 1
ATOM 643 N N . VAL A 1 86 ? 6.154 2.349 10.914 1.00 92.69 86 VAL A N 1
ATOM 644 C CA . VAL A 1 86 ? 5.978 1.781 9.573 1.00 92.69 86 VAL A CA 1
ATOM 645 C C . VAL A 1 86 ? 7.303 1.211 9.067 1.00 92.69 86 VAL A C 1
ATOM 647 O O . VAL A 1 86 ? 8.290 1.940 8.952 1.00 92.69 86 VAL A O 1
ATOM 650 N N . ASP A 1 87 ? 7.305 -0.077 8.734 1.00 95.38 87 ASP A N 1
ATOM 651 C CA . ASP A 1 87 ? 8.493 -0.819 8.303 1.00 95.38 87 ASP A CA 1
ATOM 652 C C . ASP A 1 87 ? 8.270 -1.665 7.041 1.00 95.38 87 ASP A C 1
ATOM 654 O O . ASP A 1 87 ? 9.236 -2.152 6.448 1.00 95.38 87 ASP A O 1
ATOM 658 N N . HIS A 1 88 ? 7.021 -1.793 6.585 1.00 96.12 88 HIS A N 1
ATOM 659 C CA . HIS A 1 88 ? 6.671 -2.672 5.478 1.00 96.12 88 HIS A CA 1
ATOM 660 C C . HIS A 1 88 ? 5.672 -2.032 4.515 1.00 96.12 88 HIS A C 1
ATOM 662 O O . 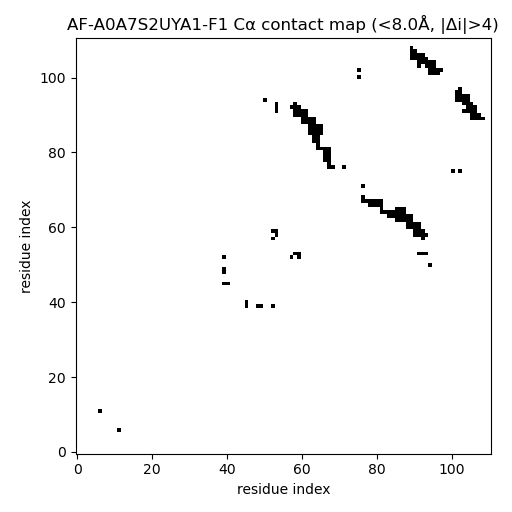HIS A 1 88 ? 4.699 -1.405 4.930 1.00 96.12 88 HIS A O 1
ATOM 668 N N . ALA A 1 89 ? 5.902 -2.202 3.213 1.00 97.19 89 ALA A N 1
ATOM 669 C CA . ALA A 1 89 ? 5.034 -1.680 2.161 1.00 97.19 89 ALA A CA 1
ATOM 670 C C . ALA A 1 89 ? 4.162 -2.796 1.5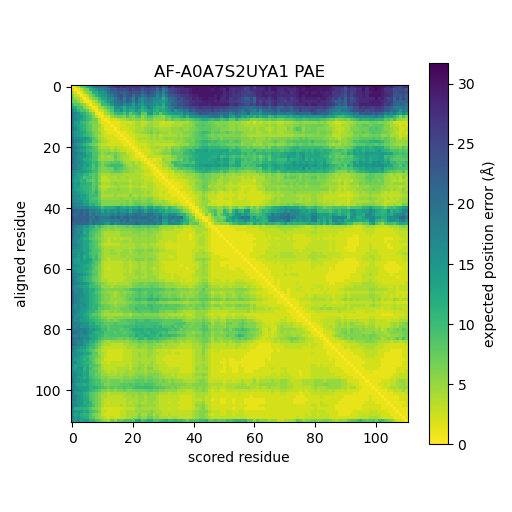79 1.00 97.19 89 ALA A C 1
ATOM 672 O O . ALA A 1 89 ? 4.668 -3.845 1.180 1.00 97.19 89 ALA A O 1
ATOM 673 N N . ILE A 1 90 ? 2.857 -2.545 1.485 1.00 97.00 90 ILE A N 1
ATOM 674 C CA . ILE A 1 90 ? 1.877 -3.469 0.904 1.00 97.00 90 ILE A CA 1
ATOM 675 C C . ILE A 1 90 ? 0.933 -2.733 -0.048 1.00 97.00 90 ILE A C 1
ATOM 677 O O . ILE A 1 90 ? 0.956 -1.505 -0.162 1.00 97.00 90 ILE A O 1
ATOM 681 N N . VAL A 1 91 ? 0.073 -3.492 -0.729 1.00 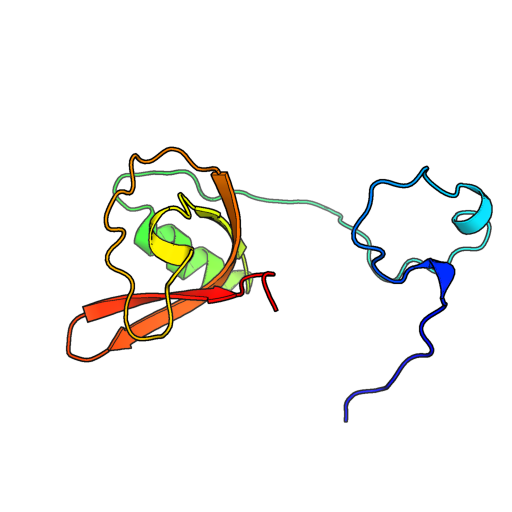97.94 91 VAL A N 1
ATOM 682 C CA . VAL A 1 91 ? -0.978 -2.929 -1.579 1.00 97.94 91 VAL A CA 1
ATOM 683 C C . VAL A 1 91 ? -2.328 -3.104 -0.898 1.00 97.94 91 VAL A C 1
ATOM 685 O O . VAL A 1 91 ? -2.778 -4.228 -0.687 1.00 97.94 91 VAL A O 1
ATOM 688 N N . LEU A 1 92 ? -2.999 -2.003 -0.583 1.00 97.25 92 LEU A N 1
ATOM 689 C CA . LEU A 1 92 ? -4.383 -2.010 -0.136 1.00 97.25 92 LEU A CA 1
ATOM 690 C C . LEU A 1 92 ? -5.293 -2.286 -1.335 1.00 97.25 92 LEU A C 1
ATOM 692 O O . LEU A 1 92 ? -5.215 -1.582 -2.341 1.00 97.25 92 LEU A O 1
ATOM 696 N N . VAL A 1 93 ? -6.139 -3.312 -1.245 1.00 98.00 93 VAL A N 1
ATOM 697 C CA . VAL A 1 93 ? -6.999 -3.765 -2.357 1.00 98.00 93 VAL A CA 1
ATOM 698 C C . VAL A 1 93 ? -8.484 -3.789 -2.009 1.00 98.00 93 VAL A C 1
ATOM 700 O O . VAL A 1 93 ? -9.318 -3.932 -2.899 1.00 98.00 93 VAL A O 1
ATOM 703 N N . GLY A 1 94 ? -8.833 -3.647 -0.732 1.00 97.62 94 GLY A N 1
ATOM 704 C CA . GLY A 1 94 ? -10.220 -3.634 -0.294 1.00 97.62 94 GLY A CA 1
ATOM 705 C C . GLY A 1 94 ? -10.374 -3.273 1.174 1.00 97.62 94 GLY A C 1
ATOM 706 O O . GLY A 1 94 ? -9.401 -3.057 1.894 1.00 97.62 94 GLY A O 1
ATOM 707 N N . TRP A 1 95 ? -11.622 -3.260 1.613 1.00 97.25 95 TRP A N 1
ATOM 708 C CA . TRP A 1 95 ? -12.034 -3.244 3.011 1.00 97.25 95 TRP A CA 1
ATOM 709 C C . TRP A 1 95 ? -13.351 -4.009 3.127 1.00 97.25 95 TRP A C 1
ATOM 711 O O . TRP A 1 95 ? -14.007 -4.292 2.120 1.00 97.25 95 TRP A O 1
ATOM 721 N N . GLY A 1 96 ? -13.747 -4.350 4.344 1.00 96.62 96 GLY A N 1
ATOM 722 C CA . GLY A 1 96 ? -14.996 -5.056 4.573 1.00 96.62 96 GLY A CA 1
ATOM 723 C C . GLY A 1 96 ? -15.371 -5.137 6.039 1.00 96.62 96 GLY A C 1
ATOM 724 O O . GLY A 1 96 ? -14.809 -4.445 6.889 1.00 96.62 96 GLY A O 1
ATOM 725 N N . VAL A 1 97 ? -16.365 -5.980 6.305 1.00 96.62 97 VAL A N 1
ATOM 726 C CA . VAL A 1 97 ? -16.817 -6.311 7.653 1.00 96.62 97 VAL A CA 1
ATOM 727 C C . VAL A 1 97 ? -16.964 -7.823 7.753 1.00 96.62 97 VAL A C 1
ATOM 729 O O . VAL A 1 97 ? -17.704 -8.419 6.972 1.00 96.62 97 VAL A O 1
ATOM 732 N N . GLU A 1 98 ? -16.288 -8.435 8.718 1.00 93.31 98 GLU A N 1
ATOM 733 C CA . GLU A 1 98 ? -16.386 -9.859 9.036 1.00 93.31 98 GLU A CA 1
ATOM 734 C C . GLU A 1 98 ? -16.801 -9.999 10.503 1.00 93.31 98 GLU A C 1
ATOM 736 O O . GLU A 1 98 ? -16.190 -9.411 11.382 1.00 93.31 98 GLU A O 1
ATOM 741 N N . ASN A 1 99 ? -17.886 -10.726 10.790 1.00 92.88 99 ASN A N 1
ATOM 742 C CA . ASN A 1 99 ? -18.388 -10.930 12.161 1.00 92.88 99 ASN A CA 1
ATOM 743 C C . ASN A 1 99 ? -18.615 -9.637 12.982 1.00 92.88 99 ASN A C 1
ATOM 745 O O . ASN A 1 99 ? -18.536 -9.646 14.207 1.00 92.88 99 ASN A O 1
ATOM 749 N N . GLY A 1 100 ? -18.936 -8.526 12.310 1.00 93.94 100 GLY A N 1
ATOM 750 C CA . GLY A 1 100 ? -19.126 -7.212 12.940 1.00 93.94 100 GLY A CA 1
ATOM 751 C C . GLY A 1 100 ? -17.838 -6.401 13.117 1.00 93.94 100 GLY A C 1
ATOM 752 O O . GLY A 1 100 ? -17.905 -5.251 13.545 1.00 93.94 100 GLY A O 1
ATOM 753 N N . GLU A 1 101 ? -16.693 -6.960 12.737 1.00 93.31 101 GLU A N 1
ATOM 754 C CA . GLU A 1 101 ? -15.388 -6.321 12.785 1.00 93.31 101 GLU A CA 1
ATOM 755 C C . GLU A 1 101 ? -14.998 -5.761 11.415 1.00 93.31 101 GLU A C 1
ATOM 757 O O . GLU A 1 101 ? -15.072 -6.449 10.395 1.00 93.31 101 GLU A O 1
ATOM 762 N N . LYS A 1 102 ? -14.615 -4.482 11.382 1.00 95.00 102 LYS A N 1
ATOM 763 C CA . LYS A 1 102 ? -14.141 -3.821 10.162 1.00 95.00 102 LYS A CA 1
ATOM 764 C C . LYS A 1 102 ? -12.706 -4.247 9.879 1.00 95.00 102 LYS A C 1
ATOM 766 O O . LYS A 1 102 ? -11.896 -4.295 10.797 1.00 95.00 102 LYS A O 1
ATOM 771 N N . TYR A 1 103 ? -12.382 -4.475 8.612 1.00 95.62 103 TYR A N 1
ATOM 772 C CA . TYR A 1 103 ? -11.026 -4.827 8.204 1.00 95.62 103 TYR A CA 1
ATOM 773 C C . TYR A 1 103 ? -10.608 -4.129 6.913 1.00 95.62 103 TYR A C 1
ATOM 775 O O . TYR A 1 103 ? -11.435 -3.800 6.059 1.00 95.62 103 TYR A O 1
ATOM 783 N N . TRP A 1 104 ? -9.297 -3.981 6.757 1.00 96.06 104 TRP A N 1
ATOM 784 C CA . TRP A 1 104 ? -8.637 -3.651 5.501 1.00 96.06 104 TRP A CA 1
ATOM 785 C C . TRP A 1 104 ? -8.121 -4.931 4.844 1.00 96.06 104 TRP A C 1
ATOM 787 O O . TRP A 1 104 ? -7.575 -5.804 5.514 1.00 96.06 104 TRP A O 1
ATOM 797 N N . LEU A 1 105 ? -8.291 -5.053 3.528 1.00 97.19 105 LEU A N 1
ATOM 798 C CA . LEU A 1 105 ? -7.764 -6.167 2.747 1.00 97.19 105 LEU A CA 1
ATOM 799 C C . LEU A 1 105 ? -6.477 -5.727 2.050 1.00 97.19 105 LEU A C 1
ATOM 801 O O . LEU A 1 105 ? -6.509 -4.907 1.129 1.00 97.19 105 LEU A O 1
ATOM 805 N N . GLY A 1 106 ? -5.353 -6.285 2.491 1.00 96.69 106 GLY A N 1
ATOM 806 C CA . GLY A 1 106 ? -4.025 -6.014 1.949 1.00 96.69 106 GLY A CA 1
ATOM 807 C C . GLY A 1 106 ? -3.460 -7.189 1.152 1.00 96.69 106 GLY A C 1
ATOM 808 O O . GLY A 1 106 ? -3.595 -8.344 1.550 1.00 96.69 106 GLY A O 1
ATOM 809 N N . LYS A 1 107 ? -2.781 -6.899 0.040 1.00 97.56 107 LYS A N 1
ATOM 810 C CA . LYS A 1 107 ? -1.940 -7.846 -0.697 1.00 97.56 107 LYS A CA 1
ATOM 811 C C . LYS A 1 107 ? -0.486 -7.670 -0.257 1.00 97.56 107 LYS A C 1
ATOM 813 O O . LYS A 1 107 ? 0.106 -6.612 -0.476 1.00 97.56 107 LYS A O 1
ATOM 818 N N . ASN A 1 108 ? 0.067 -8.716 0.350 1.00 96.25 108 ASN A N 1
ATOM 819 C CA . ASN A 1 108 ? 1.461 -8.782 0.785 1.00 96.25 108 ASN A CA 1
ATOM 820 C C . ASN A 1 108 ? 2.360 -9.385 -0.320 1.00 96.25 108 ASN A C 1
ATOM 822 O O . ASN A 1 108 ? 1.871 -9.842 -1.354 1.00 96.25 108 ASN A O 1
ATOM 826 N N . SER A 1 109 ? 3.674 -9.386 -0.103 1.00 95.25 109 SER A N 1
ATOM 827 C CA . SER A 1 109 ? 4.703 -9.892 -1.017 1.00 95.25 109 SER A CA 1
ATOM 828 C C . SER A 1 109 ? 5.614 -10.940 -0.361 1.00 95.25 109 SER A C 1
ATOM 830 O O . SER A 1 109 ? 6.806 -11.000 -0.661 1.00 95.25 109 SER A O 1
ATOM 832 N N . TRP A 1 110 ? 5.079 -11.734 0.573 1.00 93.88 110 TRP A N 1
ATOM 833 C CA . TRP A 1 110 ? 5.787 -12.832 1.257 1.00 93.88 110 TRP A CA 1
ATOM 834 C C . TRP A 1 110 ? 5.395 -14.228 0.730 1.00 93.88 110 TRP A C 1
ATOM 836 O O . TRP A 1 110 ? 5.578 -15.225 1.426 1.00 93.88 110 TRP A O 1
ATOM 846 N N . GLY A 1 111 ? 4.860 -14.301 -0.494 1.00 84.00 111 GLY A N 1
ATOM 847 C CA . GLY A 1 111 ? 4.449 -15.532 -1.178 1.00 84.00 111 GLY A CA 1
ATOM 848 C C . GLY A 1 111 ? 3.715 -15.237 -2.473 1.00 84.00 111 GLY A C 1
ATOM 849 O O . GLY A 1 111 ? 2.750 -14.444 -2.410 1.00 84.00 111 GLY A O 1
#

Radius of gyration: 18.17 Å; Cα contacts (8 Å, |Δi|>4): 95; chains: 1; bounding box: 42×30×47 Å

InterPro domains:
  IPR000668 Peptidase C1A, papain C-terminal [PF00112] (10-111)
  IPR013128 Peptidase C1A [PTHR12411] (2-111)
  IPR025660 Cysteine peptidase, histidine active site [PS00639] (86-96)
  IPR038765 Papain-like cysteine peptidase superfamily [SSF54001] (35-111)

Sequence (111 aa):
SEEEYPQSWETVYQGKTLMCKNDLLEGAQFKAGLDSWSSVSPTLDSEEELQLALLRNGPLSIGIDAMSMLFYTGGVDQGIGCTGSVDHAIVLVGWGVENGEKYWLGKNSWG

pLDDT: mean 86.36, std 14.19, range [37.62, 98.0]

Foldseek 3Di:
DPDDDDDDPVPDDDVDDDDDPVVCVVVHDDPDDDPDDDDQDDDPCSVVVVQVCCVPPNKDKDFADCPQVPPDDDDAGPCVPGPVPGDDIWIFGDWDADPNDTHTDTDHDPD

Nearest PDB structures (foldseek):
  2g6d-assembly1_A  TM=9.408E-01  e=3.878E-05  Homo sapiens
  2fye-assembly1_A  TM=9.405E-01  e=6.048E-05  Homo sapiens
  1glo-assembly1_A  TM=9.433E-01  e=6.867E-05  Homo sapiens
  4bpv-assembly6_K  TM=9.059E-01  e=2.605E-04  Mus musculus

Organism: NCBI:txid94617

Mean predicted aligned error: 7.11 Å

Solvent-accessible surface area (backbone atoms only — not comparable to full-atom values): 7745 Å² total; per-residue (Å²): 133,85,79,86,68,87,76,60,83,87,78,58,89,75,95,64,94,74,79,87,63,67,76,63,60,67,89,49,82,77,91,72,85,82,92,79,89,86,82,88,70,92,52,101,60,30,69,62,54,49,52,51,47,38,72,74,70,42,71,38,85,43,73,37,44,54,70,42,56,80,79,63,86,75,84,81,84,82,52,63,80,53,81,76,62,62,76,40,77,38,34,40,70,50,66,53,71,57,98,88,42,77,45,76,40,69,50,73,86,92,119

Secondary structure (DSSP, 8-state):
--------TTSS--SS-----GGGTTT---S------------TTHHHHHHHHHHHH-SEEEEE--GGGGG--SS----TT--S---EEEEEEEEEEETTEEEEEEE-S--